Protein AF-A0A9C9JQW6-F1 (afdb_monomer_lite)

Foldseek 3Di:
DVLLLQLLLVLLLVLLLQLLVQLVVCVVPVPPDPSCVVSVVSSVCSNVVSNVVSVVDDDDPLNVQVLQCVLPVVPCLSSLLVVCVVVVVCPDPVSVVSVVVNVVVVVPDPVCSSDPDDRHPSNVSSVVSNVSSVVSD

Structure (mmCIF, N/CA/C/O backbone):
data_AF-A0A9C9JQW6-F1
#
_entry.id   AF-A0A9C9JQW6-F1
#
loop_
_atom_site.group_PDB
_atom_site.id
_atom_site.type_symbol
_atom_site.label_atom_id
_atom_site.label_alt_id
_atom_site.label_comp_id
_atom_site.label_asym_id
_atom_site.label_entity_id
_atom_site.label_seq_id
_atom_site.pdbx_PDB_ins_code
_atom_site.Cartn_x
_atom_site.Cartn_y
_atom_site.Cartn_z
_atom_site.occupancy
_atom_site.B_iso_or_equiv
_atom_site.auth_seq_id
_atom_site.auth_comp_id
_atom_site.auth_asym_id
_atom_site.auth_atom_id
_atom_site.pdbx_PDB_model_num
ATOM 1 N N . MET A 1 1 ? -4.688 -5.631 1.020 1.00 62.00 1 MET A N 1
ATOM 2 C CA . MET A 1 1 ? -4.376 -5.881 -0.408 1.00 62.00 1 MET A CA 1
ATOM 3 C C . MET A 1 1 ? -4.191 -4.601 -1.224 1.00 62.00 1 MET A C 1
ATOM 5 O O . MET A 1 1 ? -3.259 -4.570 -2.011 1.00 62.00 1 MET A O 1
ATOM 9 N N . GLN A 1 2 ? -4.993 -3.542 -1.034 1.00 77.38 2 GLN A N 1
ATOM 10 C CA . GLN A 1 2 ? -4.804 -2.271 -1.763 1.00 77.38 2 GLN A CA 1
ATOM 11 C C . GLN A 1 2 ? -3.415 -1.659 -1.596 1.00 77.38 2 GLN A C 1
ATOM 13 O O . GLN A 1 2 ? -2.831 -1.243 -2.580 1.00 77.38 2 GLN A O 1
ATOM 18 N N . LEU A 1 3 ? -2.847 -1.710 -0.387 1.00 78.75 3 LEU A N 1
ATOM 19 C CA . LEU A 1 3 ? -1.483 -1.244 -0.141 1.00 78.75 3 LEU A CA 1
ATOM 20 C C . LEU A 1 3 ? -0.461 -1.944 -1.056 1.00 78.75 3 LEU A C 1
ATOM 22 O O . LEU A 1 3 ? 0.373 -1.295 -1.670 1.00 78.75 3 LEU A O 1
ATOM 26 N N . ILE A 1 4 ? -0.561 -3.268 -1.200 1.00 79.44 4 ILE A N 1
ATOM 27 C CA . ILE A 1 4 ? 0.324 -4.039 -2.083 1.00 79.44 4 ILE A CA 1
ATOM 28 C C . ILE A 1 4 ? 0.118 -3.605 -3.536 1.00 79.44 4 ILE A C 1
ATOM 30 O O . ILE A 1 4 ? 1.096 -3.398 -4.245 1.00 79.44 4 ILE A O 1
ATOM 34 N N . ALA A 1 5 ? -1.132 -3.407 -3.964 1.00 81.81 5 ALA A N 1
ATOM 35 C CA . ALA A 1 5 ? -1.436 -2.914 -5.304 1.00 81.81 5 ALA A CA 1
ATOM 36 C C . ALA A 1 5 ? -0.870 -1.501 -5.545 1.00 81.81 5 ALA A C 1
ATOM 38 O O . ALA A 1 5 ? -0.267 -1.261 -6.586 1.00 81.81 5 ALA A O 1
ATOM 39 N N . ASP A 1 6 ? -0.994 -0.581 -4.585 1.00 83.88 6 ASP A N 1
ATOM 40 C CA . ASP A 1 6 ? -0.449 0.777 -4.685 1.00 83.88 6 ASP A CA 1
ATOM 41 C C . ASP A 1 6 ? 1.076 0.762 -4.838 1.00 83.88 6 ASP A C 1
ATOM 43 O O . ASP A 1 6 ? 1.623 1.440 -5.710 1.00 83.88 6 ASP A O 1
ATOM 47 N N . TYR A 1 7 ? 1.770 -0.030 -4.019 1.00 84.06 7 TYR A N 1
ATOM 48 C CA . TYR A 1 7 ? 3.223 -0.165 -4.098 1.00 84.06 7 TYR A CA 1
ATOM 49 C C . TYR A 1 7 ? 3.665 -0.882 -5.374 1.00 84.06 7 TYR A C 1
ATOM 51 O O . TYR A 1 7 ? 4.609 -0.426 -6.012 1.00 84.06 7 TYR A O 1
ATOM 59 N N . ALA A 1 8 ? 2.971 -1.942 -5.790 1.00 81.69 8 ALA A N 1
ATOM 60 C CA . ALA A 1 8 ? 3.269 -2.650 -7.032 1.00 81.69 8 ALA A CA 1
ATOM 61 C C . ALA A 1 8 ? 3.115 -1.730 -8.252 1.00 81.69 8 ALA A C 1
ATOM 63 O O . ALA A 1 8 ? 3.997 -1.691 -9.104 1.00 81.69 8 ALA A O 1
ATOM 64 N N . VAL A 1 9 ? 2.045 -0.929 -8.312 1.00 85.62 9 VAL A N 1
ATOM 65 C CA . VAL A 1 9 ? 1.819 0.020 -9.414 1.00 85.62 9 VAL A CA 1
ATOM 66 C C . VAL A 1 9 ? 2.847 1.156 -9.404 1.00 85.62 9 VAL A C 1
ATOM 68 O O . VAL A 1 9 ? 3.298 1.580 -10.467 1.00 85.62 9 VAL A O 1
ATOM 71 N N . ARG A 1 10 ? 3.276 1.632 -8.228 1.00 84.12 10 ARG A N 1
ATOM 72 C CA . ARG A 1 10 ? 4.383 2.601 -8.122 1.00 84.12 10 ARG A CA 1
ATOM 73 C C . ARG A 1 10 ? 5.716 1.998 -8.559 1.00 84.12 10 ARG A C 1
ATOM 75 O O . ARG A 1 10 ? 6.451 2.646 -9.295 1.00 84.12 10 ARG A O 1
ATOM 82 N N . GLY A 1 11 ? 6.001 0.765 -8.145 1.00 80.38 11 GLY A N 1
ATOM 83 C CA . GLY A 1 11 ? 7.182 0.021 -8.575 1.00 80.38 11 GLY A CA 1
ATOM 84 C C . GLY A 1 11 ? 7.199 -0.187 -10.084 1.00 80.38 11 GLY A C 1
ATOM 85 O O . GLY A 1 11 ? 8.225 0.030 -10.716 1.00 80.38 11 GLY A O 1
ATOM 86 N N . LEU A 1 12 ? 6.045 -0.511 -10.671 1.00 84.12 12 LEU A N 1
ATOM 87 C CA . LEU A 1 12 ? 5.871 -0.632 -12.115 1.00 84.12 12 LEU A CA 1
ATOM 88 C C . LEU A 1 12 ? 6.133 0.691 -12.836 1.00 84.12 12 LEU A C 1
ATOM 90 O O . LEU A 1 12 ? 6.861 0.705 -13.820 1.00 84.12 12 LEU A O 1
ATOM 94 N N . PHE A 1 13 ? 5.587 1.801 -12.333 1.00 85.69 13 PHE A N 1
ATOM 95 C CA . PHE A 1 13 ? 5.832 3.127 -12.901 1.00 85.69 13 PHE A CA 1
ATOM 96 C C . PHE A 1 13 ? 7.320 3.497 -12.880 1.00 85.69 13 PHE A C 1
ATOM 98 O O . PHE A 1 13 ? 7.881 3.829 -13.921 1.00 85.69 13 PHE A O 1
ATOM 105 N N . TRP A 1 14 ? 7.970 3.407 -11.715 1.00 82.56 14 TRP A N 1
ATOM 106 C CA . TRP A 1 14 ? 9.384 3.762 -11.580 1.00 82.56 14 TRP A CA 1
ATOM 107 C C . TRP A 1 14 ? 10.302 2.807 -12.340 1.00 82.56 14 TRP A C 1
ATOM 109 O O . TRP A 1 14 ? 11.275 3.252 -12.943 1.00 82.56 14 TRP A O 1
ATOM 119 N N . GLY A 1 15 ? 9.979 1.513 -12.353 1.00 81.38 15 GLY A N 1
ATOM 120 C CA . GLY A 1 15 ? 10.717 0.512 -13.116 1.00 81.38 15 GLY A CA 1
ATOM 121 C C . GLY A 1 15 ? 10.621 0.762 -14.619 1.00 81.38 15 GLY A C 1
ATOM 122 O O . GLY A 1 15 ? 11.647 0.808 -15.292 1.00 81.38 15 GLY A O 1
ATOM 123 N N . ALA A 1 16 ? 9.413 1.003 -15.135 1.00 79.69 16 ALA A N 1
ATOM 124 C CA . ALA A 1 16 ? 9.198 1.317 -16.546 1.00 79.69 16 ALA A CA 1
ATOM 125 C C . ALA A 1 16 ? 9.876 2.634 -16.953 1.00 79.69 16 ALA A C 1
ATOM 127 O O . ALA A 1 16 ? 10.519 2.694 -17.997 1.00 79.69 16 ALA A O 1
ATOM 128 N N . LEU A 1 17 ? 9.801 3.668 -16.109 1.00 84.06 17 LEU A N 1
ATOM 129 C CA . LEU A 1 17 ? 10.480 4.940 -16.354 1.00 84.06 17 LEU A CA 1
ATOM 130 C C . LEU A 1 17 ? 12.004 4.768 -16.415 1.00 84.06 17 LEU A C 1
ATOM 132 O O . LEU A 1 17 ? 12.651 5.307 -17.310 1.00 84.06 17 LEU A O 1
ATOM 136 N N . ALA A 1 18 ? 12.579 4.004 -15.487 1.00 81.81 18 ALA A N 1
ATOM 137 C CA . ALA A 1 18 ? 14.016 3.772 -15.454 1.00 81.81 18 ALA A CA 1
ATOM 138 C C . ALA A 1 18 ? 14.497 2.926 -16.647 1.00 81.81 18 ALA A C 1
ATOM 140 O O . ALA A 1 18 ? 15.531 3.244 -17.235 1.00 81.81 18 ALA A O 1
ATOM 141 N N . ALA A 1 19 ? 13.728 1.910 -17.057 1.00 78.44 19 ALA A N 1
ATOM 142 C CA . ALA A 1 19 ? 13.996 1.165 -18.288 1.00 78.44 19 ALA A CA 1
ATOM 143 C C . ALA A 1 19 ? 13.929 2.063 -19.529 1.00 78.44 19 ALA A C 1
ATOM 145 O O . ALA A 1 19 ? 14.841 2.023 -20.349 1.00 78.44 19 ALA A O 1
ATOM 146 N N . ALA A 1 20 ? 12.901 2.909 -19.645 1.00 81.75 20 ALA A N 1
ATOM 147 C CA . ALA A 1 20 ? 12.770 3.843 -20.761 1.00 81.75 20 ALA A CA 1
ATOM 148 C C . ALA A 1 20 ? 13.968 4.802 -20.855 1.00 81.75 20 ALA A C 1
ATOM 150 O O . ALA A 1 20 ? 14.517 4.995 -21.937 1.00 81.75 20 ALA A O 1
ATOM 151 N N . LEU A 1 21 ? 14.418 5.364 -19.726 1.00 83.38 21 LEU A N 1
ATOM 152 C CA . LEU A 1 21 ? 15.591 6.244 -19.689 1.00 83.38 21 LEU A CA 1
ATOM 153 C C . LEU A 1 21 ? 16.881 5.517 -20.089 1.00 83.38 21 LEU A C 1
ATOM 155 O O . LEU A 1 21 ? 17.692 6.086 -20.817 1.00 83.38 21 LEU A O 1
ATOM 159 N N . LEU A 1 22 ? 17.066 4.270 -19.647 1.00 80.50 22 LEU A N 1
ATOM 160 C CA . LEU A 1 22 ? 18.234 3.464 -20.010 1.00 80.50 22 LEU A CA 1
ATOM 161 C C . LEU A 1 22 ? 18.252 3.106 -21.496 1.00 80.50 22 LEU A C 1
ATOM 163 O O . LEU A 1 22 ? 19.280 3.295 -22.138 1.00 80.50 22 LEU A O 1
ATOM 167 N N . LEU A 1 23 ? 17.128 2.639 -22.045 1.00 79.00 23 LEU A N 1
ATOM 168 C CA . LEU A 1 23 ? 17.009 2.324 -23.472 1.00 79.00 23 LEU A CA 1
ATOM 169 C C . LEU A 1 23 ? 17.227 3.575 -24.330 1.00 79.00 23 LEU A C 1
ATOM 171 O O . LEU A 1 23 ? 17.943 3.534 -25.327 1.00 79.00 23 LEU A O 1
ATOM 175 N N . PHE A 1 24 ? 16.671 4.715 -23.910 1.00 82.25 24 PHE A N 1
ATOM 176 C CA . PHE A 1 24 ? 16.888 5.989 -24.588 1.00 82.25 24 PHE A CA 1
ATOM 177 C C . PHE A 1 24 ? 18.366 6.411 -24.568 1.00 82.25 24 PHE A C 1
ATOM 179 O O . PHE A 1 24 ? 18.915 6.780 -25.606 1.00 82.25 24 PHE A O 1
ATOM 186 N N . ALA A 1 25 ? 19.031 6.318 -23.413 1.00 80.50 25 ALA A N 1
ATOM 187 C CA . ALA A 1 25 ? 20.448 6.649 -23.274 1.00 80.50 25 ALA A CA 1
ATOM 188 C C . ALA A 1 25 ? 21.350 5.704 -24.085 1.00 80.50 25 ALA A C 1
ATOM 190 O O . ALA A 1 25 ? 22.281 6.164 -24.746 1.00 80.50 25 ALA A O 1
ATOM 191 N N . ALA A 1 26 ? 21.067 4.402 -24.071 1.00 77.44 26 ALA A N 1
ATO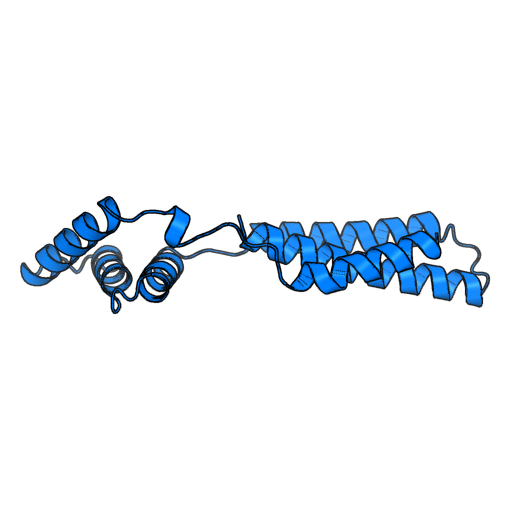M 192 C CA . ALA A 1 26 ? 21.841 3.408 -24.804 1.00 77.44 26 ALA A CA 1
ATOM 193 C C . ALA A 1 26 ? 21.735 3.613 -26.325 1.00 77.44 26 ALA A C 1
ATOM 195 O O . ALA A 1 26 ? 22.757 3.612 -27.018 1.00 77.44 26 ALA A O 1
ATOM 196 N N . ARG A 1 27 ? 20.539 3.963 -26.816 1.00 76.12 27 ARG A N 1
ATOM 197 C CA . ARG A 1 27 ? 20.303 4.301 -28.225 1.00 76.12 27 ARG A CA 1
ATOM 198 C C . ARG A 1 27 ? 20.964 5.612 -28.660 1.00 76.12 27 ARG A C 1
ATOM 200 O O . ARG A 1 27 ? 21.346 5.735 -29.820 1.00 76.12 27 ARG A O 1
ATOM 207 N N . LEU A 1 28 ? 21.114 6.578 -27.749 1.00 81.00 28 LEU A N 1
ATOM 208 C CA . LEU A 1 28 ? 21.785 7.854 -28.024 1.00 81.00 28 LEU A CA 1
ATOM 209 C C . LEU A 1 28 ? 23.320 7.734 -28.002 1.00 81.00 28 LEU A C 1
ATOM 211 O O . LEU A 1 28 ? 23.995 8.413 -28.772 1.00 81.00 28 LEU A O 1
ATOM 215 N N . TRP A 1 29 ? 23.870 6.886 -27.125 1.00 73.75 29 TRP A N 1
ATOM 216 C CA . TRP A 1 29 ? 25.316 6.785 -26.886 1.00 73.75 29 TRP A CA 1
ATOM 217 C C . TRP A 1 29 ? 26.000 5.544 -27.471 1.00 73.75 29 TRP A C 1
ATOM 219 O O . TRP A 1 29 ? 27.214 5.427 -27.320 1.00 73.75 29 TRP A O 1
ATOM 229 N N . VAL A 1 30 ? 25.273 4.646 -28.150 1.00 65.62 30 VAL A N 1
ATOM 230 C CA . VAL A 1 30 ? 25.824 3.407 -28.746 1.00 65.62 30 VAL A CA 1
ATOM 231 C C . VAL A 1 30 ? 26.683 2.651 -27.719 1.00 65.62 30 VAL A C 1
ATOM 233 O O . VAL A 1 30 ? 27.830 2.273 -27.960 1.00 65.62 30 VAL A O 1
ATOM 236 N N . LEU A 1 31 ? 26.151 2.506 -26.505 1.00 62.03 31 LEU A N 1
ATOM 237 C CA . LEU A 1 31 ? 26.846 1.815 -25.424 1.00 62.03 31 LEU A CA 1
ATOM 238 C C . LEU A 1 31 ? 26.976 0.321 -25.782 1.00 62.03 31 LEU A C 1
ATOM 240 O O . LEU A 1 31 ? 25.968 -0.302 -26.106 1.00 62.03 31 LEU A O 1
ATOM 244 N N . PRO A 1 32 ? 28.168 -0.300 -25.682 1.00 64.75 32 PRO A N 1
ATOM 245 C CA . PRO A 1 32 ? 28.404 -1.696 -26.079 1.00 64.75 32 PRO A CA 1
ATOM 246 C C . PRO A 1 32 ? 27.854 -2.725 -25.070 1.00 64.75 32 PRO A C 1
ATOM 248 O O . PRO A 1 32 ? 28.395 -3.820 -24.920 1.00 64.75 32 PRO A O 1
ATOM 251 N N . PHE A 1 33 ? 26.796 -2.379 -24.338 1.00 63.88 33 PHE A N 1
ATOM 252 C CA . PHE A 1 33 ? 26.151 -3.256 -23.368 1.00 63.88 33 PHE A CA 1
ATOM 253 C C . PHE A 1 33 ? 24.872 -3.841 -23.959 1.00 63.88 33 PHE A C 1
ATOM 255 O O . PHE A 1 33 ? 24.205 -3.205 -24.768 1.00 63.88 33 PHE A O 1
ATOM 262 N N . ASN A 1 34 ? 24.499 -5.046 -23.519 1.00 75.06 34 ASN A N 1
ATOM 263 C CA . ASN A 1 34 ? 23.183 -5.607 -23.812 1.00 75.06 34 ASN A CA 1
ATOM 264 C C . ASN A 1 34 ? 22.123 -4.805 -23.033 1.00 75.06 34 ASN A C 1
ATOM 266 O O . ASN A 1 34 ? 21.733 -5.157 -21.916 1.00 75.06 34 ASN A O 1
ATOM 270 N N . GLU A 1 35 ? 21.740 -3.670 -23.611 1.00 70.38 35 GLU A N 1
ATOM 271 C CA . GLU A 1 35 ? 20.833 -2.644 -23.092 1.00 70.38 35 GLU A CA 1
ATOM 272 C C . GLU A 1 35 ? 19.499 -3.221 -22.600 1.00 70.38 35 GLU A C 1
ATOM 274 O O . GLU A 1 35 ? 18.973 -2.794 -21.570 1.00 70.38 35 GLU A O 1
ATOM 279 N N . TYR A 1 36 ? 19.033 -4.290 -23.243 1.00 70.31 36 TYR A N 1
ATOM 280 C CA . TYR A 1 36 ? 17.856 -5.058 -22.849 1.00 70.31 36 TYR A CA 1
ATOM 281 C C . TYR A 1 36 ? 18.014 -5.765 -21.500 1.00 70.31 36 TYR A C 1
ATOM 283 O O . TYR A 1 36 ? 17.104 -5.736 -20.669 1.00 70.31 36 TYR A O 1
ATOM 291 N N . VAL A 1 37 ? 19.175 -6.377 -21.252 1.00 78.00 37 VAL A N 1
ATOM 292 C CA . VAL A 1 37 ? 19.450 -7.099 -19.999 1.00 78.00 37 VAL A CA 1
ATOM 293 C C . VAL A 1 37 ? 19.585 -6.116 -18.842 1.00 78.00 37 VAL A C 1
ATOM 295 O O . VAL A 1 37 ? 19.016 -6.345 -17.776 1.00 78.00 37 VAL A O 1
ATOM 298 N N . VAL A 1 38 ? 20.287 -4.999 -19.049 1.00 77.75 38 VAL A N 1
ATOM 299 C CA . VAL A 1 38 ? 20.494 -3.985 -18.002 1.00 77.75 38 VAL A CA 1
ATOM 300 C C . VAL A 1 38 ? 19.193 -3.241 -17.691 1.00 77.75 38 VAL A C 1
ATOM 302 O O . VAL A 1 38 ? 18.827 -3.119 -16.520 1.00 77.75 38 VAL A O 1
ATOM 305 N N . GLY A 1 39 ? 18.457 -2.798 -18.716 1.00 74.38 39 GLY A N 1
ATOM 306 C CA . GLY A 1 39 ? 17.164 -2.129 -18.549 1.00 74.38 39 GLY A CA 1
ATOM 307 C C . GLY A 1 39 ? 16.119 -3.034 -17.893 1.00 74.38 39 GLY A C 1
ATOM 308 O O . GLY A 1 39 ? 15.449 -2.620 -16.943 1.00 74.38 39 GLY A O 1
ATOM 309 N N . GLY A 1 40 ? 16.035 -4.294 -18.334 1.00 75.88 40 GLY A N 1
ATOM 310 C CA . GLY A 1 40 ? 15.141 -5.296 -17.754 1.00 75.88 40 GLY A CA 1
ATOM 311 C C . GLY A 1 40 ? 15.483 -5.631 -16.300 1.00 75.88 40 GLY A C 1
ATOM 312 O O . GLY A 1 40 ? 14.589 -5.661 -15.450 1.00 75.88 40 GLY A O 1
ATOM 313 N N . ALA A 1 41 ? 16.769 -5.819 -15.981 1.00 80.06 41 ALA A N 1
ATOM 314 C CA . ALA A 1 41 ? 17.216 -6.092 -14.615 1.00 80.06 41 ALA A CA 1
ATOM 315 C C . ALA A 1 41 ? 16.909 -4.924 -13.665 1.00 80.06 41 ALA A C 1
ATOM 317 O O . ALA A 1 41 ? 16.429 -5.149 -12.552 1.00 80.06 41 ALA A O 1
ATOM 318 N N . LEU A 1 42 ? 17.125 -3.680 -14.105 1.00 78.50 42 LEU A N 1
ATOM 319 C CA . LEU A 1 42 ? 16.867 -2.497 -13.286 1.00 78.50 42 LEU A CA 1
ATOM 320 C C . LEU A 1 42 ? 15.363 -2.291 -13.037 1.00 78.50 42 LEU A C 1
ATOM 322 O O . LEU A 1 42 ? 14.951 -2.070 -11.896 1.00 78.50 42 LEU A O 1
ATOM 326 N N . ALA A 1 43 ? 14.531 -2.433 -14.073 1.00 77.44 43 ALA A N 1
ATOM 327 C CA . ALA A 1 43 ? 13.077 -2.376 -13.925 1.00 77.44 43 ALA A CA 1
ATOM 328 C C . ALA A 1 43 ? 12.550 -3.479 -12.998 1.00 77.44 43 ALA A C 1
ATOM 330 O O . ALA A 1 43 ? 11.739 -3.204 -12.108 1.00 77.44 43 ALA A O 1
ATOM 331 N N . GLY A 1 44 ? 13.052 -4.707 -13.162 1.00 80.62 44 GLY A N 1
AT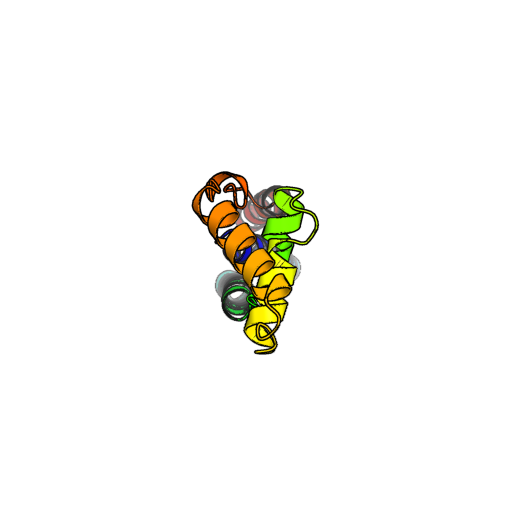OM 332 C CA . GLY A 1 44 ? 12.725 -5.837 -12.297 1.00 80.62 44 GLY A CA 1
ATOM 333 C C . GLY A 1 44 ? 13.108 -5.584 -10.839 1.00 80.62 44 GLY A C 1
ATOM 334 O O . GLY A 1 44 ? 12.292 -5.812 -9.945 1.00 80.62 44 GLY A O 1
ATOM 335 N N . ALA A 1 45 ? 14.304 -5.045 -10.588 1.00 83.06 45 ALA A N 1
ATOM 336 C CA . ALA A 1 45 ? 14.773 -4.714 -9.245 1.00 83.06 45 ALA A CA 1
ATOM 337 C C . ALA A 1 45 ? 13.919 -3.624 -8.576 1.00 83.06 45 ALA A C 1
ATOM 339 O O . ALA A 1 45 ? 13.556 -3.762 -7.407 1.00 83.06 45 ALA A O 1
ATOM 340 N N . ILE A 1 46 ? 13.546 -2.568 -9.307 1.00 82.94 46 ILE A N 1
ATOM 341 C CA . ILE A 1 46 ? 12.700 -1.483 -8.778 1.00 82.94 46 ILE A CA 1
ATOM 342 C C . ILE A 1 46 ? 11.295 -1.995 -8.442 1.00 82.94 46 ILE A C 1
ATOM 344 O O . ILE A 1 46 ? 10.749 -1.653 -7.384 1.00 82.94 46 ILE A O 1
ATOM 348 N N . LEU A 1 47 ? 10.720 -2.830 -9.313 1.00 81.69 47 LEU A N 1
ATOM 349 C CA . LEU A 1 47 ? 9.415 -3.446 -9.092 1.00 81.69 47 LEU A CA 1
ATOM 350 C C . LEU A 1 47 ? 9.443 -4.381 -7.877 1.00 81.69 47 LEU A C 1
ATOM 352 O O . LEU A 1 47 ? 8.632 -4.217 -6.963 1.00 81.69 47 LEU A O 1
ATOM 356 N N . LEU A 1 48 ? 10.403 -5.309 -7.826 1.00 82.44 48 LEU A N 1
ATOM 357 C CA . LEU A 1 48 ? 10.572 -6.227 -6.698 1.00 82.44 48 LEU A CA 1
ATOM 358 C C . LEU A 1 48 ? 10.819 -5.471 -5.391 1.00 82.44 48 LEU A C 1
ATOM 360 O O . LEU A 1 48 ? 10.178 -5.776 -4.387 1.00 82.44 48 LEU A O 1
ATOM 364 N N . GLY A 1 49 ? 11.670 -4.444 -5.405 1.00 85.62 49 GLY A N 1
ATOM 365 C CA . GLY A 1 49 ? 11.951 -3.616 -4.234 1.00 85.62 49 GLY A CA 1
ATOM 366 C C . GLY A 1 49 ? 10.695 -2.954 -3.665 1.00 85.62 49 GLY A C 1
ATOM 367 O O . GLY A 1 49 ? 10.479 -2.983 -2.454 1.00 85.62 49 GLY A O 1
ATOM 368 N N . HIS A 1 50 ? 9.813 -2.429 -4.519 1.00 82.81 50 HIS A N 1
ATOM 369 C CA . HIS A 1 50 ? 8.548 -1.841 -4.072 1.00 82.81 50 HIS A CA 1
ATOM 370 C C . HIS A 1 50 ? 7.555 -2.880 -3.546 1.00 82.81 50 HIS A C 1
ATOM 372 O O . HIS A 1 50 ? 6.872 -2.615 -2.556 1.00 82.81 50 HIS A O 1
ATOM 378 N N . VAL A 1 51 ? 7.479 -4.060 -4.166 1.00 79.94 51 VAL A N 1
ATOM 379 C CA . VAL A 1 51 ? 6.626 -5.157 -3.679 1.00 79.94 51 VAL A CA 1
ATOM 380 C C . VAL A 1 51 ? 7.099 -5.632 -2.304 1.00 79.94 51 VAL A C 1
ATOM 382 O O . VAL A 1 51 ? 6.289 -5.754 -1.385 1.00 79.94 51 VAL A O 1
ATOM 385 N N . VAL A 1 52 ? 8.406 -5.829 -2.128 1.00 86.38 52 VAL A N 1
ATOM 386 C CA . VAL A 1 52 ? 9.007 -6.197 -0.837 1.00 86.38 52 VAL A CA 1
ATOM 387 C C . VAL A 1 52 ? 8.762 -5.102 0.199 1.00 86.38 52 VAL A C 1
ATOM 389 O O . VAL A 1 52 ? 8.320 -5.400 1.307 1.00 86.38 52 VAL A O 1
ATOM 392 N N . ALA A 1 53 ? 8.955 -3.831 -0.161 1.00 84.19 53 ALA A N 1
ATOM 393 C CA . ALA A 1 53 ? 8.656 -2.710 0.726 1.00 84.19 53 ALA A CA 1
ATOM 394 C C . ALA A 1 53 ? 7.189 -2.716 1.184 1.00 84.19 53 ALA A C 1
ATOM 396 O O . ALA A 1 53 ? 6.927 -2.469 2.358 1.00 84.19 53 ALA A O 1
ATOM 397 N N . ALA A 1 54 ? 6.246 -3.066 0.302 1.00 83.75 54 ALA A N 1
ATOM 398 C CA . ALA A 1 54 ? 4.830 -3.202 0.643 1.00 83.75 54 ALA A CA 1
ATOM 399 C C . ALA A 1 54 ? 4.573 -4.309 1.673 1.00 83.75 54 ALA A C 1
ATOM 401 O O . ALA A 1 54 ? 3.769 -4.124 2.586 1.00 83.75 54 ALA A O 1
ATOM 402 N N . LEU A 1 55 ? 5.258 -5.449 1.532 1.00 81.44 55 LEU A N 1
ATOM 403 C CA . LEU A 1 55 ? 5.169 -6.573 2.470 1.00 81.44 55 LEU A CA 1
ATOM 404 C C . LEU A 1 55 ? 5.783 -6.237 3.835 1.00 81.44 55 LEU A C 1
ATOM 406 O O . LEU A 1 55 ? 5.341 -6.763 4.853 1.00 81.44 55 LEU A O 1
ATOM 410 N N . LEU A 1 56 ? 6.771 -5.342 3.862 1.00 86.38 56 LEU A N 1
ATOM 411 C CA . LEU A 1 56 ? 7.430 -4.889 5.086 1.00 86.38 56 LEU A CA 1
ATOM 412 C C . LEU A 1 56 ? 6.685 -3.755 5.806 1.00 86.38 56 LEU A C 1
ATOM 414 O O . LEU A 1 56 ? 7.050 -3.417 6.936 1.00 86.38 56 LEU A O 1
ATOM 418 N N . VAL A 1 57 ? 5.641 -3.166 5.206 1.00 81.69 57 VAL A N 1
ATOM 419 C CA . VAL A 1 57 ? 4.841 -2.140 5.888 1.00 81.69 57 VAL A CA 1
ATOM 420 C C . VAL A 1 57 ? 4.148 -2.758 7.100 1.00 81.69 57 VAL A C 1
ATOM 422 O O . VAL A 1 57 ? 3.216 -3.553 6.985 1.00 81.69 57 VAL A O 1
ATOM 425 N N . ARG A 1 58 ? 4.574 -2.338 8.294 1.00 75.12 58 ARG A N 1
ATOM 426 C CA . ARG A 1 58 ? 3.931 -2.729 9.549 1.00 75.12 58 ARG A CA 1
ATOM 427 C C . ARG A 1 58 ? 2.574 -2.039 9.675 1.00 75.12 58 ARG A C 1
ATOM 429 O O . ARG A 1 58 ? 2.493 -0.838 9.935 1.00 75.12 58 ARG A O 1
ATOM 436 N N . LEU A 1 59 ? 1.506 -2.814 9.522 1.00 79.56 59 LEU A N 1
ATOM 437 C CA . LEU A 1 59 ? 0.152 -2.393 9.867 1.00 79.56 59 LEU A CA 1
ATOM 438 C C . LEU A 1 59 ? -0.062 -2.612 11.364 1.00 79.56 59 LEU A C 1
ATOM 440 O O . LEU A 1 59 ? -0.089 -3.745 11.838 1.00 79.56 59 LEU A O 1
ATOM 444 N N . THR A 1 60 ? -0.190 -1.522 12.120 1.00 86.19 60 THR A N 1
ATOM 445 C CA . THR A 1 60 ? -0.544 -1.611 13.537 1.00 86.19 60 THR A CA 1
ATOM 446 C C . THR A 1 60 ? -2.060 -1.783 13.682 1.00 86.19 60 THR A C 1
ATOM 448 O O . THR A 1 60 ? -2.815 -1.149 12.939 1.00 86.19 60 THR A O 1
ATOM 451 N N . PRO A 1 61 ? -2.540 -2.588 14.649 1.00 85.62 61 PRO A N 1
ATOM 452 C CA . PRO A 1 61 ? -3.974 -2.751 14.901 1.00 85.62 61 PRO A CA 1
ATOM 453 C C . PRO A 1 61 ? -4.695 -1.411 15.115 1.00 85.62 61 PRO A C 1
ATOM 455 O O . PRO A 1 61 ? -5.790 -1.201 14.604 1.00 85.62 61 PRO A O 1
ATOM 458 N N . LEU A 1 62 ? -4.037 -0.470 15.801 1.00 88.44 62 LEU A N 1
ATOM 459 C CA . LEU A 1 62 ? -4.566 0.869 16.058 1.00 88.44 62 LEU A CA 1
ATOM 460 C C . LEU A 1 62 ? -4.764 1.690 14.780 1.00 88.44 62 LEU A C 1
ATOM 462 O O . LEU A 1 62 ? -5.765 2.389 14.650 1.00 88.44 62 LEU A O 1
ATOM 466 N N . ARG A 1 63 ? -3.848 1.572 13.813 1.00 87.81 63 ARG A N 1
ATOM 467 C CA . ARG A 1 63 ? -3.984 2.240 12.516 1.00 87.81 63 ARG A CA 1
ATOM 468 C C . ARG A 1 63 ? -5.194 1.714 11.752 1.00 87.81 63 ARG A C 1
ATOM 470 O O . ARG A 1 63 ? -5.971 2.505 11.238 1.00 87.81 63 ARG A O 1
ATOM 477 N N . VAL A 1 64 ? -5.387 0.395 11.746 1.00 87.88 64 VAL A N 1
ATOM 478 C CA . VAL A 1 64 ? -6.546 -0.236 11.096 1.00 87.88 64 VAL A CA 1
ATOM 479 C C . VAL A 1 64 ? -7.855 0.190 11.765 1.00 87.88 64 VAL A C 1
ATOM 481 O O . VAL A 1 64 ? -8.824 0.479 11.068 1.00 87.88 64 VAL A O 1
ATOM 484 N N . ALA A 1 65 ? -7.886 0.264 13.098 1.00 89.06 65 ALA A N 1
ATOM 485 C CA . ALA A 1 65 ? -9.052 0.740 13.838 1.00 89.06 65 ALA A CA 1
ATOM 486 C C . ALA A 1 65 ? -9.394 2.202 13.511 1.00 89.06 65 ALA A C 1
ATOM 488 O O . ALA A 1 65 ? -10.561 2.520 13.300 1.00 89.06 65 ALA A O 1
ATOM 489 N N . ASN A 1 66 ? -8.381 3.064 13.398 1.00 89.69 66 ASN A N 1
ATOM 490 C CA . ASN A 1 66 ? -8.573 4.456 13.000 1.00 89.69 66 ASN A CA 1
ATOM 491 C C . ASN A 1 66 ? -9.100 4.570 11.558 1.00 89.69 66 ASN A C 1
ATOM 493 O O . ASN A 1 66 ? -10.057 5.296 11.300 1.00 89.69 66 ASN A O 1
ATOM 497 N N . ASP A 1 67 ? -8.548 3.788 10.626 1.00 88.19 67 ASP A N 1
ATOM 498 C CA . ASP A 1 67 ? -9.026 3.755 9.239 1.00 88.19 67 ASP A CA 1
ATOM 499 C C . ASP A 1 67 ? -10.505 3.321 9.162 1.00 88.19 67 ASP A C 1
ATOM 501 O O . ASP A 1 67 ? -11.285 3.900 8.402 1.00 88.19 67 ASP A O 1
ATOM 505 N N . ILE A 1 68 ? -10.920 2.346 9.985 1.00 88.62 68 ILE A N 1
ATOM 506 C CA . ILE A 1 68 ? -12.327 1.927 10.112 1.00 88.62 68 ILE A CA 1
ATOM 507 C C . ILE A 1 68 ? -13.194 3.077 10.640 1.00 88.62 68 ILE A C 1
ATOM 509 O O . ILE A 1 68 ? -14.260 3.346 10.074 1.00 88.62 68 ILE A O 1
ATOM 513 N N . ASP A 1 69 ? -12.751 3.759 11.700 1.00 90.88 69 ASP A N 1
ATOM 514 C CA . ASP A 1 69 ? -13.498 4.865 12.303 1.00 90.88 69 ASP A CA 1
ATOM 515 C C . ASP A 1 69 ? -13.706 6.020 11.318 1.00 90.88 69 ASP A C 1
ATOM 517 O O . ASP A 1 69 ? -14.817 6.548 11.219 1.00 90.88 69 ASP A O 1
ATOM 521 N N . VAL A 1 70 ? -12.670 6.380 10.556 1.00 89.38 70 VAL A N 1
ATOM 522 C CA . VAL A 1 70 ? -12.730 7.435 9.533 1.00 89.38 70 VAL A CA 1
ATOM 523 C C . VAL A 1 70 ? -13.635 7.027 8.372 1.00 89.38 70 VAL A C 1
ATOM 525 O O . VAL A 1 70 ? -14.511 7.797 7.977 1.00 89.38 70 VAL A O 1
ATOM 528 N N . ALA A 1 71 ? -13.473 5.813 7.838 1.00 86.44 71 ALA A N 1
ATOM 529 C CA . ALA A 1 71 ? -14.229 5.353 6.671 1.00 86.44 71 ALA A CA 1
ATOM 530 C C . ALA A 1 71 ? -15.742 5.255 6.929 1.00 86.44 71 ALA A C 1
ATOM 532 O O . ALA A 1 71 ? -16.546 5.389 6.003 1.00 86.44 71 ALA A O 1
ATOM 533 N N . LEU A 1 72 ? -16.132 5.003 8.179 1.00 87.75 72 LEU A N 1
ATOM 534 C CA . LEU A 1 72 ? -17.524 4.804 8.578 1.00 87.75 72 LEU A CA 1
ATOM 535 C C . LEU A 1 72 ? -18.084 5.935 9.450 1.00 87.75 72 LEU A C 1
ATOM 537 O O . LEU A 1 72 ? -19.250 5.871 9.840 1.00 87.75 72 LEU A O 1
ATOM 541 N N . GLY A 1 73 ? -17.285 6.961 9.751 1.00 87.81 73 GLY A N 1
ATOM 542 C CA . GLY A 1 73 ? -17.693 8.085 10.593 1.00 87.81 73 GLY A CA 1
ATOM 543 C C . GLY A 1 73 ? -18.013 7.688 12.039 1.00 87.81 73 GLY A C 1
ATOM 544 O O . GLY A 1 73 ? -18.866 8.314 12.669 1.00 87.81 73 GLY A O 1
ATOM 545 N N . LEU A 1 74 ? -17.355 6.657 12.580 1.00 86.56 74 LEU A N 1
ATOM 546 C CA . LEU A 1 74 ? -17.656 6.093 13.905 1.00 86.56 74 LEU A CA 1
ATOM 547 C C . LEU A 1 74 ? -17.115 6.928 15.077 1.00 86.56 74 LEU A C 1
ATOM 549 O O . LEU A 1 74 ? -17.281 6.516 16.221 1.00 86.56 74 LEU A O 1
ATOM 553 N N . ARG A 1 75 ? -16.527 8.107 14.818 1.00 88.44 75 ARG A N 1
ATOM 554 C CA . ARG A 1 75 ? -16.027 9.052 15.839 1.00 88.44 75 ARG A CA 1
ATOM 555 C C . ARG A 1 75 ? -15.143 8.370 16.895 1.00 88.44 75 ARG A C 1
ATOM 557 O O . ARG A 1 75 ? -15.436 8.442 18.082 1.00 88.44 75 ARG A O 1
ATOM 564 N N . GLU A 1 76 ? -14.102 7.675 16.444 1.00 87.75 76 GLU A N 1
ATOM 565 C CA . GLU A 1 76 ? -13.077 7.053 17.303 1.00 87.75 76 GLU A CA 1
ATOM 566 C C . GLU A 1 76 ? -13.562 5.908 18.217 1.00 87.75 76 GLU A C 1
ATOM 568 O O . GLU A 1 76 ? -12.859 5.502 19.144 1.00 87.75 76 GLU A O 1
ATOM 573 N N . ARG A 1 77 ? -14.756 5.345 17.983 1.00 87.25 77 ARG A N 1
ATOM 574 C CA . ARG A 1 77 ? -15.302 4.258 18.818 1.00 87.25 77 ARG A CA 1
ATOM 575 C C . ARG A 1 77 ? -14.454 2.989 18.771 1.00 87.25 77 ARG A C 1
ATOM 577 O O . ARG A 1 77 ? -14.247 2.362 19.811 1.00 87.25 77 ARG A O 1
ATOM 584 N N . VAL A 1 78 ? -13.983 2.588 17.590 1.00 90.31 78 VAL A N 1
ATOM 585 C CA . VAL A 1 78 ? -13.224 1.339 17.414 1.00 90.31 78 VAL A CA 1
ATOM 586 C C . VAL A 1 78 ? -11.782 1.520 17.885 1.00 90.31 78 VAL A C 1
ATOM 588 O O . VAL A 1 78 ? -11.252 0.662 18.592 1.00 90.31 78 VAL A O 1
ATOM 591 N N . SER A 1 79 ? -11.159 2.650 17.557 1.00 91.44 79 SER A N 1
ATOM 592 C CA . SER A 1 79 ? -9.801 3.003 17.986 1.00 91.44 79 SER A CA 1
ATOM 593 C C . SER A 1 79 ? -9.693 3.199 19.500 1.00 91.44 79 SER A C 1
ATOM 595 O O . SER A 1 79 ? -8.750 2.680 20.099 1.00 91.44 79 SER A O 1
ATOM 597 N N . SER A 1 80 ? -10.681 3.835 20.137 1.00 88.75 80 SER A N 1
ATOM 598 C CA . SER A 1 80 ? -10.741 3.974 21.602 1.00 88.75 80 SER A CA 1
ATOM 599 C C . SER A 1 80 ? -10.967 2.635 22.304 1.00 88.75 80 SER A C 1
ATOM 601 O O . SER A 1 80 ? -10.294 2.316 23.280 1.00 88.75 80 SER A O 1
ATOM 603 N N . ALA A 1 81 ? -11.877 1.796 21.799 1.00 90.12 81 ALA A N 1
ATOM 604 C CA . ALA A 1 81 ? -12.063 0.457 22.357 1.00 90.12 81 ALA A CA 1
ATOM 605 C C . ALA A 1 81 ? -10.772 -0.372 22.271 1.00 90.12 81 ALA A C 1
ATOM 607 O O . ALA A 1 81 ? -10.384 -1.037 23.234 1.00 90.12 81 ALA A O 1
ATOM 608 N N . LEU A 1 82 ? -10.074 -0.293 21.136 1.00 90.31 82 LEU A N 1
ATOM 609 C CA . LEU A 1 82 ? -8.819 -1.003 20.943 1.00 90.31 82 LEU A CA 1
ATOM 610 C C . LEU A 1 82 ? -7.707 -0.464 21.856 1.00 90.31 82 LEU A C 1
ATOM 612 O O . LEU A 1 82 ? -6.950 -1.262 22.411 1.00 90.31 82 LEU A O 1
ATOM 616 N N . SER A 1 83 ? -7.632 0.851 22.081 1.00 89.12 83 SER A N 1
ATOM 617 C CA . SER A 1 83 ? -6.645 1.444 22.993 1.00 89.12 83 SER A CA 1
ATOM 618 C C . SER A 1 83 ? -6.860 1.002 24.447 1.00 89.12 83 SER A C 1
ATOM 620 O O . SER A 1 83 ? -5.885 0.634 25.107 1.00 89.12 83 SER A O 1
ATOM 622 N N . PHE A 1 84 ? -8.111 0.915 24.921 1.00 87.50 84 PHE A N 1
ATOM 623 C CA . PHE A 1 84 ? -8.439 0.393 26.259 1.00 87.50 84 PHE A CA 1
ATOM 624 C C . PHE A 1 84 ? -8.085 -1.089 26.424 1.00 87.50 84 PHE A C 1
ATOM 626 O O . PHE A 1 84 ? -7.613 -1.510 27.483 1.00 87.50 84 PHE A O 1
ATOM 633 N N . THR A 1 85 ? -8.274 -1.898 25.376 1.00 85.06 85 THR A N 1
ATOM 634 C CA . THR A 1 85 ? -7.854 -3.310 25.413 1.00 85.06 85 THR A CA 1
ATOM 635 C C . THR A 1 85 ? -6.333 -3.465 25.389 1.00 85.06 85 THR A C 1
ATOM 637 O O . THR A 1 85 ? -5.797 -4.264 26.153 1.00 85.06 85 THR A O 1
ATOM 640 N N . ALA A 1 86 ? -5.627 -2.672 24.577 1.00 84.75 86 ALA A N 1
ATOM 641 C CA . ALA A 1 86 ? -4.172 -2.741 24.439 1.00 84.75 86 ALA A CA 1
ATOM 642 C C . ALA A 1 86 ? -3.424 -2.268 25.697 1.00 84.75 86 ALA A C 1
ATOM 644 O O . ALA A 1 86 ? -2.348 -2.775 26.002 1.00 84.75 86 ALA A O 1
ATOM 645 N N . SER A 1 87 ? -3.996 -1.318 26.437 1.00 82.25 87 SER A N 1
ATOM 646 C CA . SER A 1 87 ? -3.447 -0.804 27.700 1.00 82.25 87 SER A CA 1
ATOM 647 C C . SER A 1 87 ? -3.826 -1.648 28.925 1.00 82.25 87 SER A C 1
ATOM 649 O O . SER A 1 87 ? -3.309 -1.414 30.017 1.00 82.25 87 SER A O 1
ATOM 651 N N . GLY A 1 88 ? -4.720 -2.635 28.776 1.00 76.06 88 GLY A N 1
ATOM 652 C CA . GLY A 1 88 ? -5.197 -3.467 29.885 1.00 76.06 88 GLY A CA 1
ATOM 653 C C . GLY A 1 88 ? -5.989 -2.694 30.951 1.00 76.06 88 GLY A C 1
ATOM 654 O O . GLY A 1 88 ? -6.194 -3.201 32.060 1.00 76.06 88 GLY A O 1
ATOM 655 N N . THR A 1 89 ? -6.429 -1.467 30.647 1.00 66.69 89 THR A N 1
ATOM 656 C CA . THR A 1 89 ? -7.115 -0.572 31.590 1.00 66.69 89 THR A CA 1
ATOM 657 C C . THR A 1 89 ? -8.618 -0.747 31.640 1.00 66.69 89 THR A C 1
ATOM 659 O O . THR A 1 89 ? -9.214 -0.111 32.503 1.00 66.69 89 THR A O 1
ATOM 662 N N . ALA A 1 90 ? -9.202 -1.670 30.856 1.00 63.12 90 ALA A N 1
ATOM 663 C CA . ALA A 1 90 ? -10.632 -2.026 30.843 1.00 63.12 90 ALA A CA 1
ATOM 664 C C . ALA A 1 90 ? -11.150 -2.656 32.167 1.00 63.12 90 ALA A C 1
ATOM 666 O O . ALA A 1 90 ? -11.913 -3.624 32.196 1.00 63.12 90 ALA A O 1
ATOM 667 N N . LYS A 1 91 ? -10.699 -2.122 33.298 1.00 72.06 91 LYS A N 1
ATOM 668 C CA . LYS A 1 91 ? -11.048 -2.413 34.681 1.00 72.06 91 LYS A CA 1
ATOM 669 C C . LYS A 1 91 ? -12.307 -1.643 35.078 1.00 72.06 91 LYS A C 1
ATOM 671 O O . LYS A 1 91 ? -13.128 -2.192 35.809 1.00 72.06 91 LYS A O 1
ATOM 676 N N . ASN A 1 92 ? -12.496 -0.428 34.555 1.00 83.62 92 ASN A N 1
ATOM 677 C CA . ASN A 1 92 ? -13.677 0.388 34.823 1.00 83.62 92 ASN A CA 1
ATOM 678 C C . ASN A 1 92 ? -14.920 -0.188 34.100 1.00 83.62 92 ASN A C 1
ATOM 680 O O . ASN A 1 92 ? -14.841 -0.486 32.903 1.00 83.62 92 ASN A O 1
ATOM 684 N N . PRO A 1 93 ? -16.077 -0.344 34.780 1.00 85.88 93 PRO A N 1
ATOM 685 C CA . PRO A 1 93 ? -17.337 -0.740 34.148 1.00 85.88 93 PRO A CA 1
ATOM 686 C C . PRO A 1 93 ? -17.694 0.054 32.884 1.00 85.88 93 PRO A C 1
ATOM 688 O O . PRO A 1 93 ? -18.228 -0.529 31.944 1.00 85.88 93 PRO A O 1
ATOM 691 N N . PHE A 1 94 ? -17.356 1.346 32.830 1.00 85.44 94 PHE A N 1
ATOM 692 C CA . PHE A 1 94 ? -17.601 2.189 31.656 1.00 85.44 94 PHE A CA 1
ATOM 693 C C . PHE A 1 94 ? -16.731 1.805 30.448 1.00 85.44 94 PHE A C 1
ATOM 695 O O . PHE A 1 94 ? -17.207 1.717 29.323 1.00 85.44 94 PHE A O 1
ATOM 702 N N . GLU A 1 95 ? -15.454 1.494 30.656 1.00 85.62 95 GLU A N 1
ATOM 703 C CA . GLU A 1 95 ? -14.581 1.064 29.556 1.00 85.62 95 GLU A CA 1
ATOM 704 C C . GLU A 1 95 ? -15.036 -0.287 28.989 1.00 85.62 95 GLU A C 1
ATOM 706 O O . GLU A 1 95 ? -15.035 -0.500 27.776 1.00 85.62 95 GLU A O 1
ATOM 711 N N . LYS A 1 96 ? -15.532 -1.183 29.852 1.00 86.88 96 LYS A N 1
ATOM 712 C CA . LYS A 1 96 ? -16.106 -2.467 29.425 1.00 86.88 96 LYS A CA 1
ATOM 713 C C . LYS A 1 96 ? -17.349 -2.290 28.556 1.00 86.88 96 LYS A C 1
ATOM 715 O O . LYS A 1 96 ? -17.542 -3.069 27.619 1.00 86.88 96 LYS A O 1
ATOM 720 N N . THR A 1 97 ? -18.199 -1.302 28.842 1.00 88.81 97 THR A N 1
ATOM 721 C CA . THR A 1 97 ? -19.377 -1.036 28.004 1.00 88.81 97 THR A CA 1
ATOM 722 C C . THR A 1 97 ? -18.977 -0.450 26.655 1.00 88.81 97 THR A C 1
ATOM 724 O O . THR A 1 97 ? -19.532 -0.890 25.649 1.00 88.81 97 THR A O 1
ATOM 727 N N . VAL A 1 98 ? -17.974 0.433 26.604 1.00 88.12 98 VAL A N 1
ATOM 728 C CA . VAL A 1 98 ? -17.424 0.972 25.344 1.00 88.12 98 VAL A CA 1
ATOM 729 C C . VAL A 1 98 ? -16.848 -0.141 24.467 1.00 88.12 98 VAL A C 1
ATOM 731 O O . VAL A 1 98 ? -17.202 -0.241 23.293 1.00 88.12 98 VAL A O 1
ATOM 734 N N . VAL A 1 99 ? -16.029 -1.033 25.033 1.00 90.75 99 VAL A N 1
ATOM 735 C CA . VAL A 1 99 ? -15.464 -2.174 24.289 1.00 90.75 99 VAL A CA 1
ATOM 736 C C . VAL A 1 99 ? -16.569 -3.098 23.767 1.00 90.75 99 VAL A C 1
ATOM 738 O O . VAL A 1 99 ? -16.527 -3.534 22.616 1.00 90.75 99 VAL A O 1
ATOM 741 N N . LYS A 1 100 ? -17.599 -3.366 24.578 1.00 90.25 100 LYS A N 1
ATOM 742 C CA . LYS A 1 100 ? -18.737 -4.211 24.185 1.00 90.25 100 LYS A CA 1
ATOM 743 C C . LYS A 1 100 ? -19.598 -3.573 23.087 1.00 90.25 100 LYS A C 1
ATOM 745 O O . LYS A 1 100 ? -20.075 -4.291 22.206 1.00 90.25 100 LYS A O 1
ATOM 750 N N . ASP A 1 101 ? -19.807 -2.259 23.130 1.00 90.31 101 ASP A N 1
ATOM 751 C CA . ASP A 1 101 ? -20.543 -1.520 22.097 1.00 90.31 101 ASP A CA 1
ATOM 752 C C . ASP A 1 101 ? -19.769 -1.480 20.773 1.00 90.31 101 ASP A C 1
ATOM 754 O O . ASP A 1 101 ? -20.323 -1.779 19.710 1.00 90.31 101 ASP A O 1
ATOM 758 N N . ALA A 1 102 ? -18.462 -1.214 20.839 1.00 88.50 102 ALA A N 1
ATOM 759 C CA . ALA A 1 102 ? -17.584 -1.253 19.675 1.00 88.50 102 ALA A CA 1
ATOM 760 C C . ALA A 1 102 ? -17.566 -2.649 19.034 1.00 88.50 102 ALA A C 1
ATOM 762 O O . ALA A 1 102 ? -17.735 -2.757 17.821 1.00 88.50 102 ALA A O 1
ATOM 763 N N . ALA A 1 103 ? -17.471 -3.720 19.832 1.00 88.81 103 ALA A N 1
ATOM 764 C CA . ALA A 1 103 ? -17.526 -5.094 19.330 1.00 88.81 103 ALA A CA 1
ATOM 765 C C . ALA A 1 103 ? -18.838 -5.385 18.582 1.00 88.81 103 ALA A C 1
ATOM 767 O O . ALA A 1 103 ? -18.810 -5.875 17.457 1.00 88.81 103 ALA A O 1
ATOM 768 N N . ARG A 1 104 ? -19.990 -5.008 19.157 1.00 89.25 104 ARG A N 1
ATOM 769 C CA . ARG A 1 104 ? -21.305 -5.158 18.501 1.00 89.25 104 ARG A CA 1
ATOM 770 C C . ARG A 1 104 ? -21.429 -4.348 17.217 1.00 89.25 104 ARG A C 1
ATOM 772 O O . ARG A 1 104 ? -22.123 -4.770 16.294 1.00 89.25 104 ARG A O 1
ATOM 779 N N . THR A 1 105 ? -20.810 -3.172 17.186 1.00 86.88 105 THR A N 1
ATOM 780 C CA . THR A 1 105 ? -20.794 -2.313 16.004 1.00 86.88 105 THR A CA 1
ATOM 781 C C . THR A 1 105 ? -19.985 -2.978 14.899 1.00 86.88 105 THR A C 1
ATOM 783 O O . THR A 1 105 ? -20.507 -3.133 13.799 1.00 86.88 105 THR A O 1
ATOM 786 N N . VAL A 1 106 ? -18.767 -3.439 15.214 1.00 86.75 106 VAL A N 1
ATOM 787 C CA . VAL A 1 106 ? -17.851 -4.102 14.272 1.00 86.75 106 VAL A CA 1
ATOM 788 C C . VAL A 1 106 ? -18.451 -5.375 13.679 1.00 86.75 106 VAL A C 1
ATOM 790 O O . VAL A 1 106 ? -18.330 -5.585 12.475 1.00 86.75 106 VAL A O 1
ATOM 793 N N . ASP A 1 107 ? -19.161 -6.169 14.481 1.00 87.75 107 ASP A N 1
ATOM 794 C CA . ASP A 1 107 ? -19.783 -7.431 14.048 1.00 87.75 107 ASP A CA 1
ATOM 795 C C . ASP A 1 107 ? -20.809 -7.242 12.916 1.00 87.75 107 ASP A C 1
ATOM 797 O O . ASP A 1 107 ? -21.043 -8.124 12.092 1.00 87.75 107 ASP A O 1
ATOM 801 N N . LYS A 1 108 ? -21.414 -6.052 12.847 1.00 86.56 108 LYS A N 1
ATOM 802 C CA . LYS A 1 108 ? -22.407 -5.689 11.829 1.00 86.56 108 LYS A CA 1
ATOM 803 C C . LYS A 1 108 ? -21.803 -4.928 10.649 1.00 86.56 108 LYS A C 1
ATOM 805 O O . LYS A 1 108 ? -22.544 -4.530 9.746 1.00 86.56 108 LYS A O 1
ATOM 810 N N . LEU A 1 109 ? -20.490 -4.679 10.639 1.00 85.00 109 LEU A N 1
ATOM 811 C CA . LEU A 1 109 ? -19.866 -3.863 9.604 1.00 85.00 109 LEU A CA 1
ATOM 812 C C . LEU A 1 109 ? -19.677 -4.642 8.298 1.00 85.00 109 LEU A C 1
ATOM 814 O O . LEU A 1 109 ? -19.005 -5.675 8.270 1.00 85.00 109 LEU A O 1
ATOM 818 N N . PRO A 1 110 ? -20.162 -4.110 7.163 1.00 82.56 110 PRO A N 1
ATOM 819 C CA . PRO A 1 110 ? -19.815 -4.659 5.865 1.00 82.56 110 PRO A CA 1
ATOM 820 C C . PRO A 1 110 ? -18.360 -4.302 5.534 1.00 82.56 110 PRO A C 1
ATOM 822 O O . PRO A 1 110 ? -18.071 -3.196 5.075 1.00 82.56 110 PRO A O 1
ATOM 825 N N . MET A 1 111 ? -17.437 -5.253 5.710 1.00 80.75 111 MET A N 1
ATOM 826 C CA . MET A 1 111 ? -15.996 -5.061 5.451 1.00 80.75 111 MET A CA 1
ATOM 827 C C . MET A 1 111 ? -15.691 -4.519 4.044 1.00 80.75 111 MET A C 1
ATOM 829 O O . MET A 1 111 ? -14.789 -3.700 3.869 1.00 80.75 111 MET A O 1
ATOM 833 N N . LYS A 1 112 ? -16.500 -4.892 3.041 1.00 82.75 112 LYS A N 1
ATOM 834 C CA . LYS A 1 112 ? -16.393 -4.372 1.664 1.00 82.75 112 LYS A CA 1
ATOM 835 C C . LYS A 1 112 ? -16.608 -2.858 1.552 1.00 82.75 112 LYS A C 1
ATOM 837 O O . LYS A 1 112 ? -16.116 -2.257 0.604 1.00 82.75 112 LYS A O 1
ATOM 842 N N . LYS A 1 113 ? -17.348 -2.243 2.481 1.00 81.25 113 LYS A N 1
ATOM 843 C CA . LYS A 1 113 ? -17.592 -0.793 2.496 1.00 81.25 113 LYS A CA 1
ATOM 844 C C . LYS A 1 113 ? -16.404 -0.024 3.076 1.00 81.25 113 LYS A C 1
ATOM 846 O O . LYS A 1 113 ? -16.158 1.097 2.648 1.00 81.25 113 LYS A O 1
ATOM 851 N N . VAL A 1 114 ? -15.673 -0.639 4.008 1.00 81.06 114 VAL A N 1
ATOM 852 C CA . VAL A 1 114 ? -14.482 -0.049 4.639 1.00 81.06 114 VAL A CA 1
ATOM 853 C C . VAL A 1 114 ? -13.284 -0.109 3.695 1.00 81.06 114 VAL A C 1
ATOM 855 O O . VAL A 1 114 ? -12.634 0.905 3.464 1.00 81.06 114 VAL A O 1
ATOM 858 N N . TYR A 1 115 ? -13.035 -1.274 3.092 1.00 81.94 115 TYR A N 1
ATOM 859 C CA . TYR A 1 115 ? -11.938 -1.482 2.142 1.00 81.94 115 TYR A CA 1
ATOM 860 C C . TYR A 1 115 ? -12.478 -1.926 0.776 1.00 81.94 115 TYR A C 1
ATOM 862 O O . TYR A 1 115 ? -12.312 -3.088 0.389 1.00 81.94 115 TYR A O 1
ATOM 870 N N . PRO A 1 116 ? -13.159 -1.035 0.029 1.00 83.88 116 PRO A N 1
ATOM 871 C CA . PRO A 1 116 ? -13.584 -1.351 -1.326 1.00 83.88 116 PRO A CA 1
ATOM 872 C C . PRO A 1 116 ? -12.343 -1.509 -2.197 1.00 83.88 116 PRO A C 1
ATOM 874 O O . PRO A 1 116 ? -11.453 -0.669 -2.130 1.00 83.88 116 PRO A O 1
ATOM 877 N N . TRP A 1 117 ? -12.281 -2.538 -3.043 1.00 81.81 117 TRP A N 1
ATOM 878 C CA . TRP A 1 117 ? -11.198 -2.651 -4.019 1.00 81.81 117 TRP A CA 1
ATOM 879 C C . TRP A 1 117 ? -11.203 -1.421 -4.936 1.00 81.81 117 TRP A C 1
ATOM 881 O O . TRP A 1 117 ? -12.224 -1.089 -5.538 1.00 81.81 117 TRP A O 1
ATOM 891 N N . ARG A 1 118 ? -10.068 -0.726 -5.024 1.00 81.88 118 ARG A N 1
ATOM 892 C CA . ARG A 1 118 ? -9.889 0.470 -5.858 1.00 81.88 118 ARG A CA 1
ATOM 893 C C . ARG A 1 118 ? -8.613 0.314 -6.653 1.00 81.88 118 ARG A C 1
ATOM 895 O O . ARG A 1 118 ? -7.616 -0.167 -6.120 1.00 81.88 118 ARG A O 1
ATOM 902 N N . VAL A 1 119 ? -8.664 0.746 -7.905 1.00 80.38 119 VAL A N 1
ATOM 903 C CA . VAL A 1 119 ? -7.476 0.821 -8.749 1.00 80.38 119 VAL A CA 1
ATOM 904 C C . VAL A 1 119 ? -6.598 1.967 -8.230 1.00 80.38 119 VAL A C 1
ATOM 906 O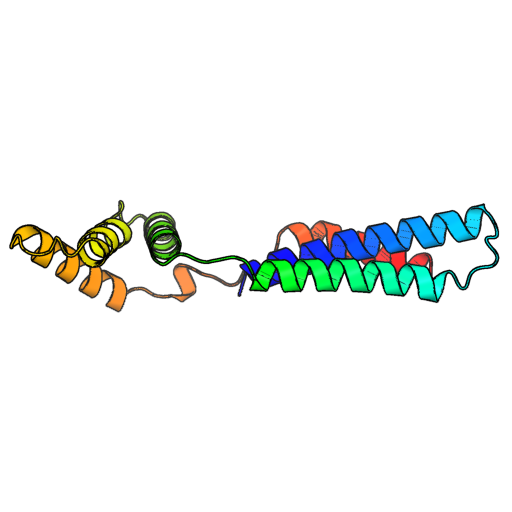 O . VAL A 1 119 ? -7.108 3.085 -8.089 1.00 80.38 119 VAL A O 1
ATOM 909 N N . PRO A 1 120 ? -5.308 1.720 -7.944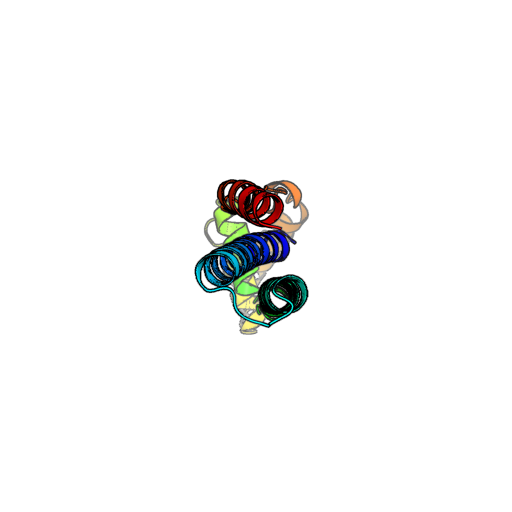 1.00 84.88 120 PRO A N 1
ATOM 910 C CA . PRO A 1 120 ? -4.368 2.759 -7.546 1.00 84.88 120 PRO A CA 1
ATOM 911 C C . PRO A 1 120 ? -4.367 3.935 -8.534 1.00 84.88 120 PRO A C 1
ATOM 913 O O . PRO A 1 120 ? -4.286 3.711 -9.744 1.00 84.88 120 PRO A O 1
ATOM 916 N N . PRO A 1 121 ? -4.386 5.202 -8.081 1.00 82.25 121 PRO A N 1
ATOM 917 C CA . PRO A 1 121 ? -4.331 6.354 -8.985 1.00 82.25 121 PRO A CA 1
ATOM 918 C C . PRO A 1 121 ? -3.036 6.385 -9.810 1.00 82.25 121 PRO A C 1
ATOM 920 O O . PRO A 1 121 ? -3.037 6.877 -10.937 1.00 82.25 121 PRO A O 1
ATOM 923 N N . ALA A 1 122 ? -1.962 5.787 -9.282 1.00 80.12 122 ALA A N 1
ATOM 924 C CA . ALA A 1 122 ? -0.681 5.627 -9.962 1.00 80.12 122 ALA A CA 1
ATOM 925 C C . ALA A 1 122 ? -0.782 4.824 -11.273 1.00 80.12 122 ALA A C 1
ATOM 927 O O . ALA A 1 122 ? 0.094 4.955 -12.124 1.00 80.12 122 ALA A O 1
ATOM 928 N N . TRP A 1 123 ? -1.856 4.050 -11.490 1.00 85.12 123 TRP A N 1
ATOM 929 C CA . TRP A 1 123 ? -2.027 3.268 -12.719 1.00 85.12 123 TRP A CA 1
ATOM 930 C C . TRP A 1 123 ? -2.093 4.167 -13.963 1.00 85.12 123 TRP A C 1
ATOM 932 O O . TRP A 1 123 ? -1.586 3.796 -15.020 1.00 85.12 123 TRP A O 1
ATOM 942 N N . LYS A 1 124 ? -2.646 5.382 -13.810 1.00 87.75 124 LYS A N 1
ATOM 943 C CA . LYS A 1 124 ? -2.770 6.377 -14.885 1.00 87.75 124 LYS A CA 1
ATOM 944 C C . LYS A 1 124 ? -1.412 6.823 -15.427 1.00 87.75 124 LYS A C 1
ATOM 946 O O . LYS A 1 124 ? -1.331 7.248 -16.571 1.00 87.75 124 LYS A O 1
ATOM 951 N N . LEU A 1 125 ? -0.370 6.739 -14.601 1.00 84.62 125 LEU A N 1
ATOM 952 C CA . LEU A 1 125 ? 1.004 7.088 -14.962 1.00 84.62 125 LEU A CA 1
ATOM 953 C C . LEU A 1 125 ? 1.829 5.843 -15.302 1.00 84.62 125 LEU A C 1
ATOM 955 O O . LEU A 1 125 ? 2.669 5.890 -16.196 1.00 84.62 1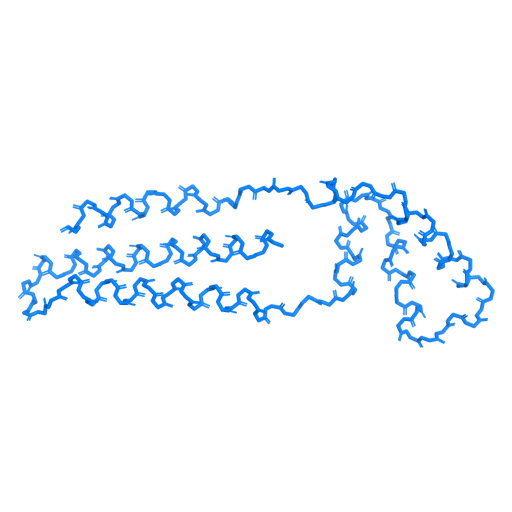25 LEU A O 1
ATOM 959 N N . ALA A 1 126 ? 1.565 4.716 -14.636 1.00 81.81 126 ALA A N 1
ATOM 960 C CA . ALA A 1 126 ? 2.239 3.451 -14.915 1.00 81.81 126 ALA A CA 1
ATOM 961 C C . ALA A 1 126 ? 1.983 2.956 -16.347 1.00 81.81 126 ALA A C 1
ATOM 963 O O . ALA A 1 126 ? 2.909 2.473 -16.990 1.00 81.81 126 ALA A O 1
ATOM 964 N N . LEU A 1 127 ? 0.755 3.107 -16.860 1.00 85.88 127 LEU A N 1
ATOM 965 C CA . LEU A 1 127 ? 0.391 2.654 -18.204 1.00 85.88 127 LEU A CA 1
ATOM 966 C C . LEU A 1 127 ? 1.170 3.368 -19.330 1.00 85.88 127 LEU A C 1
ATOM 968 O O . LEU A 1 127 ? 1.791 2.669 -20.128 1.00 85.88 127 LEU A O 1
ATOM 972 N N . PRO A 1 128 ? 1.214 4.714 -19.411 1.00 83.69 128 PRO A N 1
ATOM 973 C CA . PRO A 1 128 ? 2.022 5.385 -20.428 1.00 83.69 128 PRO A CA 1
ATOM 974 C C . PRO A 1 128 ? 3.523 5.120 -20.260 1.00 83.69 128 PRO A C 1
ATOM 976 O O . PRO A 1 128 ? 4.207 4.950 -21.263 1.00 83.69 128 PRO A O 1
ATOM 979 N N . ALA A 1 129 ? 4.042 5.011 -19.030 1.00 80.56 129 ALA A N 1
ATOM 980 C CA . ALA A 1 129 ? 5.448 4.659 -18.807 1.00 80.56 129 ALA A CA 1
ATOM 981 C C . ALA A 1 129 ? 5.791 3.267 -19.369 1.00 80.56 129 ALA A C 1
ATOM 983 O O . ALA A 1 129 ? 6.823 3.098 -20.015 1.00 80.56 129 ALA A O 1
ATOM 984 N N . LEU A 1 130 ? 4.899 2.289 -19.179 1.00 81.94 130 LEU A N 1
ATOM 985 C CA . LEU A 1 130 ? 5.018 0.956 -19.773 1.00 81.94 130 LEU A CA 1
ATOM 986 C C . LEU A 1 130 ? 5.001 0.999 -21.302 1.00 81.94 130 LEU A C 1
ATOM 988 O O . LEU A 1 130 ? 5.818 0.336 -21.932 1.00 81.94 130 LEU A O 1
ATOM 992 N N . LEU A 1 131 ? 4.093 1.781 -21.893 1.00 85.94 131 LEU A N 1
ATOM 993 C CA . LEU A 1 131 ? 4.001 1.924 -23.349 1.00 85.94 131 LEU A CA 1
ATOM 994 C C . LEU A 1 131 ? 5.268 2.547 -23.943 1.00 85.94 131 LEU A C 1
ATOM 996 O O . LEU A 1 131 ? 5.735 2.090 -24.979 1.00 85.94 131 LEU A O 1
ATOM 1000 N N . ILE A 1 132 ? 5.846 3.552 -23.279 1.00 83.12 132 ILE A N 1
ATOM 1001 C CA . ILE A 1 132 ? 7.103 4.180 -23.711 1.00 83.12 132 ILE A CA 1
ATOM 1002 C C . ILE A 1 132 ? 8.258 3.180 -23.622 1.00 83.12 132 ILE A C 1
ATOM 1004 O O . ILE A 1 132 ? 9.027 3.056 -24.570 1.00 83.12 132 ILE A O 1
ATOM 1008 N N . ALA A 1 133 ? 8.365 2.443 -22.513 1.00 77.00 133 ALA A N 1
ATOM 1009 C CA . ALA A 1 133 ? 9.395 1.421 -22.355 1.00 77.00 133 ALA A CA 1
ATOM 1010 C C . ALA A 1 133 ? 9.274 0.320 -23.424 1.00 77.00 133 ALA A C 1
ATOM 1012 O O . ALA A 1 133 ? 10.281 -0.061 -24.008 1.00 77.00 133 ALA A O 1
ATOM 1013 N N . ALA A 1 134 ? 8.051 -0.130 -23.724 1.00 78.88 134 ALA A N 1
ATOM 1014 C CA . ALA A 1 134 ? 7.782 -1.127 -24.761 1.00 78.88 134 ALA A CA 1
ATOM 1015 C C . ALA A 1 134 ? 8.009 -0.604 -26.192 1.00 78.88 134 ALA A C 1
ATOM 1017 O O . ALA A 1 134 ? 8.329 -1.380 -27.081 1.00 78.88 134 ALA A O 1
ATOM 1018 N N . ALA A 1 135 ? 7.833 0.697 -26.437 1.00 79.69 135 ALA A N 1
ATOM 1019 C CA . ALA A 1 135 ? 8.130 1.305 -27.735 1.00 79.69 135 ALA A CA 1
ATOM 1020 C C . ALA A 1 135 ? 9.639 1.502 -27.970 1.00 79.69 135 ALA A C 1
ATOM 1022 O O . ALA A 1 135 ? 10.071 1.618 -29.115 1.00 79.69 135 ALA A O 1
ATOM 1023 N N . LEU A 1 136 ? 10.425 1.594 -26.891 1.00 74.38 136 LEU A N 1
ATOM 1024 C CA . LEU A 1 136 ? 11.879 1.777 -26.931 1.00 74.38 136 LEU A CA 1
ATOM 1025 C C . LEU A 1 136 ? 12.663 0.459 -26.947 1.00 74.38 136 LEU A C 1
ATOM 1027 O O . LEU A 1 136 ? 13.843 0.484 -27.299 1.00 74.38 136 LEU A O 1
ATOM 1031 N N . SER A 1 137 ? 12.037 -0.651 -26.542 1.00 67.69 137 SER A N 1
ATOM 1032 C CA . SER A 1 137 ? 12.604 -2.002 -26.614 1.00 67.69 137 SER A CA 1
ATOM 1033 C C . SER A 1 137 ? 12.509 -2.565 -28.029 1.00 67.69 137 SER A C 1
ATOM 1035 O O . SER A 1 137 ? 13.559 -2.960 -2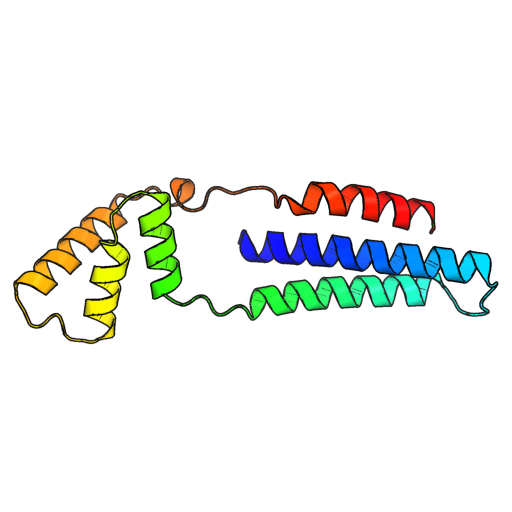8.586 1.00 67.69 137 SER A O 1
#

Secondary structure (DSSP, 8-state):
-HHHHHHHHHHHHHHHHHHHHHHHHHHHHT-SS-HHHHHHHHHHHHHHHHHHHHHH----HHHHHHHHHHHHT-TTHHHHHHHHHHTT-TTSHHHHHHHHHHHHHHHT--HHHHS-----TTHHHHHHHHHHHHHH-

Radius of gyration: 22.86 Å; chains: 1; bounding box: 51×16×64 Å

pLDDT: mean 82.22, std 6.28, range [62.0, 91.44]

Sequence (137 aa):
MQLIADYAVRGLFWGALAAALLLFAARLWVLPFNEYVVGGALAGAILLGHVVAALLVRLTPLRVANDIDVALGLRERVSSALSFTASGTAKNPFEKTVVKDAARTVDKLPMKKVYPWRVPPAWKLALPALLIAAALS